Protein AF-A0AAI8SX68-F1 (afdb_monomer)

Sequence (141 aa):
MLGVEKEVKAHPDNATALCYGATMLAEIGEIERALSWASRAEMFAGDNIAVQYNIGCFYAKLGKTEQAIDCLERQLTASHAYLILRMPWMRRDSDLDSLRAHPHYVALVHRIEAQIAATGARMSAGHEESEATTLNMKPGK

Structure (mmCIF, N/CA/C/O backbone):
data_AF-A0AAI8SX68-F1
#
_entry.id   AF-A0AAI8SX68-F1
#
loop_
_atom_site.group_PDB
_atom_site.id
_atom_site.type_symbol
_atom_site.label_atom_id
_atom_site.label_alt_id
_atom_site.label_comp_id
_atom_site.label_asym_id
_atom_site.label_entity_id
_atom_site.label_seq_id
_atom_site.pdbx_PDB_ins_code
_atom_site.Cartn_x
_atom_site.Cartn_y
_atom_site.Cartn_z
_atom_site.occupancy
_atom_site.B_iso_or_equiv
_atom_site.auth_seq_id
_atom_site.auth_comp_id
_atom_site.auth_asym_id
_atom_site.auth_atom_id
_atom_site.pdbx_PDB_model_num
ATOM 1 N N . MET A 1 1 ? -1.104 -6.420 19.429 1.00 67.69 1 MET A N 1
ATOM 2 C CA . MET A 1 1 ? -1.787 -5.127 19.644 1.00 67.69 1 MET A CA 1
ATOM 3 C C . MET A 1 1 ? -1.002 -4.227 20.592 1.00 67.69 1 MET A C 1
ATOM 5 O O . MET A 1 1 ? -0.506 -3.214 20.127 1.00 67.69 1 MET A O 1
ATOM 9 N N . LEU A 1 2 ? -0.759 -4.637 21.849 1.00 77.50 2 LEU A N 1
ATOM 10 C CA . LEU A 1 2 ? -0.064 -3.811 22.860 1.00 77.50 2 LEU A CA 1
ATOM 11 C C . LEU A 1 2 ? 1.290 -3.225 22.410 1.00 77.50 2 LEU A C 1
ATOM 13 O O . LEU A 1 2 ? 1.595 -2.080 22.729 1.00 77.50 2 LEU A O 1
ATOM 17 N N . GLY A 1 3 ? 2.096 -3.979 21.652 1.00 91.06 3 GLY A N 1
ATOM 18 C CA . GLY A 1 3 ? 3.379 -3.484 21.133 1.00 91.06 3 GLY A CA 1
ATOM 19 C C . GLY A 1 3 ? 3.228 -2.350 20.114 1.00 91.06 3 GLY A C 1
ATOM 20 O O . GLY A 1 3 ? 3.896 -1.328 20.236 1.00 91.06 3 GLY A O 1
ATOM 21 N N . VAL A 1 4 ? 2.311 -2.501 19.153 1.00 93.69 4 VAL A N 1
ATOM 22 C CA . VAL A 1 4 ? 2.061 -1.490 18.113 1.00 93.69 4 VAL A CA 1
ATOM 23 C C . VAL A 1 4 ? 1.378 -0.255 18.699 1.00 93.69 4 VAL A C 1
ATOM 25 O O . VAL A 1 4 ? 1.740 0.860 18.352 1.00 93.69 4 VAL A O 1
ATOM 28 N N . GLU A 1 5 ? 0.445 -0.420 19.640 1.00 93.38 5 GLU A N 1
ATOM 29 C CA . GLU A 1 5 ? -0.176 0.722 20.324 1.00 93.38 5 GLU A CA 1
ATOM 30 C C . GLU A 1 5 ? 0.831 1.518 21.157 1.00 93.38 5 GLU A C 1
ATOM 32 O O . GLU A 1 5 ? 0.801 2.749 21.151 1.00 93.38 5 GLU A O 1
ATOM 37 N N . LYS A 1 6 ? 1.756 0.833 21.842 1.00 96.06 6 LYS A N 1
ATOM 38 C CA . LYS A 1 6 ? 2.846 1.493 22.567 1.00 96.06 6 LYS A CA 1
ATOM 39 C C . LYS A 1 6 ? 3.751 2.278 21.616 1.00 96.06 6 LYS A C 1
ATOM 41 O O . LYS A 1 6 ? 4.095 3.413 21.934 1.00 96.06 6 LYS A O 1
ATOM 46 N N . GLU A 1 7 ? 4.095 1.692 20.471 1.00 96.75 7 GLU A N 1
ATOM 47 C CA . GLU A 1 7 ? 4.899 2.348 19.437 1.00 96.75 7 GLU A CA 1
ATOM 48 C C . GLU A 1 7 ? 4.191 3.586 18.884 1.00 96.75 7 GLU A C 1
ATOM 50 O O . GLU A 1 7 ? 4.747 4.672 18.937 1.00 96.75 7 GLU A O 1
ATOM 55 N N . VAL A 1 8 ? 2.929 3.470 18.462 1.00 96.44 8 VAL A N 1
ATOM 56 C CA . VAL A 1 8 ? 2.145 4.606 17.945 1.00 96.44 8 VAL A CA 1
ATOM 57 C C . VAL A 1 8 ? 1.944 5.693 19.006 1.00 96.44 8 VAL A C 1
ATOM 59 O O . VAL A 1 8 ? 1.845 6.872 18.673 1.00 96.44 8 VAL A O 1
ATOM 62 N N . LYS A 1 9 ? 1.895 5.336 20.294 1.00 96.31 9 LYS A N 1
ATOM 63 C CA . LYS A 1 9 ? 1.837 6.319 21.383 1.00 96.31 9 LYS A CA 1
ATOM 64 C C . LYS A 1 9 ? 3.158 7.074 21.556 1.00 96.31 9 LYS A C 1
ATOM 66 O O . LYS A 1 9 ? 3.125 8.265 21.849 1.00 96.31 9 LYS A O 1
ATOM 71 N N . ALA A 1 10 ? 4.294 6.391 21.427 1.00 97.75 10 ALA A N 1
ATOM 72 C CA . ALA A 1 10 ? 5.619 7.002 21.539 1.00 97.75 10 ALA A CA 1
ATOM 73 C C . ALA A 1 10 ? 6.011 7.788 20.274 1.00 97.75 10 ALA A C 1
ATOM 75 O O . ALA A 1 10 ? 6.627 8.847 20.373 1.00 97.75 10 ALA A O 1
ATOM 76 N N . HIS A 1 11 ? 5.604 7.286 19.109 1.00 97.19 11 HIS A N 1
ATOM 77 C CA . HIS A 1 11 ? 5.943 7.773 17.776 1.00 97.19 11 HIS A CA 1
ATOM 78 C C . HIS A 1 11 ? 4.662 7.883 16.926 1.00 97.19 11 HIS A C 1
ATOM 80 O O . HIS A 1 11 ? 4.362 7.009 16.106 1.00 97.19 11 HIS A O 1
ATOM 86 N N . PRO A 1 12 ? 3.852 8.938 17.141 1.00 96.12 12 PRO A N 1
ATOM 87 C CA . PRO A 1 12 ? 2.536 9.088 16.514 1.00 96.12 12 PRO A CA 1
ATOM 88 C C . PRO A 1 12 ? 2.572 9.356 15.005 1.00 96.12 12 PRO A C 1
ATOM 90 O O . PRO A 1 12 ? 1.513 9.361 14.374 1.00 96.12 12 PRO A O 1
ATOM 93 N N . ASP A 1 13 ? 3.755 9.580 14.449 1.00 96.31 13 ASP A N 1
ATOM 94 C CA . ASP A 1 13 ? 4.076 9.813 13.043 1.00 96.31 13 ASP A CA 1
ATOM 95 C C . ASP A 1 13 ? 4.762 8.607 12.377 1.00 96.31 13 ASP A C 1
ATOM 97 O O . ASP A 1 13 ? 5.056 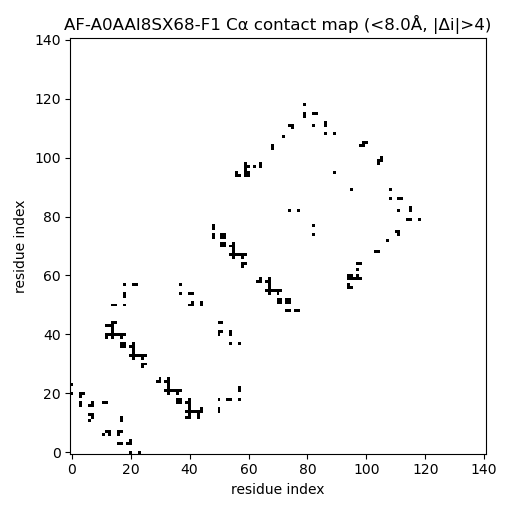8.641 11.183 1.00 96.31 13 ASP A O 1
ATOM 101 N N . ASN A 1 14 ? 4.981 7.506 13.106 1.00 97.38 14 ASN A N 1
ATOM 102 C CA . ASN A 1 14 ? 5.533 6.283 12.531 1.00 97.38 14 ASN A CA 1
ATOM 103 C C . ASN A 1 14 ? 4.506 5.625 11.590 1.00 97.38 14 ASN A C 1
ATOM 105 O O . ASN A 1 14 ? 3.684 4.801 11.999 1.00 97.38 14 ASN A O 1
ATOM 109 N N . ALA A 1 15 ? 4.568 5.990 10.308 1.00 97.50 15 ALA A N 1
ATOM 110 C CA . ALA A 1 15 ? 3.637 5.545 9.274 1.00 97.50 15 ALA A CA 1
ATOM 111 C C . ALA A 1 15 ? 3.569 4.014 9.143 1.00 97.50 15 ALA A C 1
ATOM 113 O O . ALA A 1 15 ? 2.493 3.448 8.952 1.00 97.50 15 ALA A O 1
ATOM 114 N N . THR A 1 16 ? 4.698 3.326 9.316 1.00 96.62 16 THR A N 1
ATOM 115 C CA . THR A 1 16 ? 4.759 1.861 9.288 1.00 96.62 16 THR A CA 1
ATOM 116 C C . THR A 1 16 ? 3.977 1.251 10.452 1.00 96.62 16 THR A C 1
ATOM 118 O O . THR A 1 16 ? 3.156 0.357 10.244 1.00 96.62 16 THR A O 1
ATOM 121 N N . ALA A 1 17 ? 4.193 1.749 11.674 1.00 97.38 17 ALA A N 1
ATOM 122 C CA . ALA A 1 17 ? 3.475 1.276 12.857 1.00 97.38 17 ALA A CA 1
ATOM 123 C C . ALA A 1 17 ? 1.972 1.572 12.762 1.00 97.38 17 ALA A C 1
ATOM 125 O O . ALA A 1 17 ? 1.155 0.709 13.082 1.00 97.38 17 ALA A O 1
ATOM 126 N N . LEU A 1 18 ? 1.606 2.753 12.257 1.00 98.31 18 LEU A N 1
ATOM 127 C CA . LEU A 1 18 ? 0.217 3.124 11.993 1.00 98.31 18 LEU A CA 1
ATOM 128 C C . LEU A 1 18 ? -0.442 2.189 10.971 1.00 98.31 18 LEU A C 1
ATOM 130 O O . LEU A 1 18 ? -1.541 1.708 11.225 1.00 98.31 18 LEU A O 1
ATOM 134 N N . CYS A 1 19 ? 0.228 1.881 9.857 1.00 97.88 19 CYS A N 1
ATOM 135 C CA . CYS A 1 19 ? -0.298 1.005 8.808 1.00 97.88 19 CYS A CA 1
ATOM 136 C C . CYS A 1 19 ? -0.510 -0.436 9.298 1.00 97.88 19 CYS A C 1
ATOM 138 O O . CYS A 1 19 ? -1.571 -1.030 9.081 1.00 97.88 19 CYS A O 1
ATOM 140 N N . TYR A 1 20 ? 0.481 -1.014 9.983 1.00 96.06 20 TYR A N 1
ATOM 141 C CA . TYR A 1 20 ? 0.329 -2.357 10.545 1.00 96.06 20 TYR A CA 1
ATOM 142 C C . TYR A 1 20 ? -0.717 -2.378 11.656 1.00 96.06 20 TYR A C 1
ATOM 144 O O . TYR A 1 20 ? -1.551 -3.279 11.697 1.00 96.06 20 TYR A O 1
ATOM 152 N N . GLY A 1 21 ? -0.737 -1.355 12.509 1.00 97.44 21 GLY A N 1
ATOM 153 C CA . GLY A 1 21 ? -1.759 -1.201 13.535 1.00 97.44 21 GLY A CA 1
ATOM 154 C C . GLY A 1 21 ? -3.166 -1.091 12.956 1.00 97.44 21 GLY A C 1
ATOM 155 O O . GLY A 1 21 ? -4.068 -1.753 13.455 1.00 97.44 21 GLY A O 1
ATOM 156 N N . ALA A 1 22 ? -3.346 -0.339 11.869 1.00 97.62 22 ALA A N 1
ATOM 157 C CA . ALA A 1 22 ? -4.613 -0.248 11.152 1.00 97.62 22 ALA A CA 1
ATOM 158 C C . ALA A 1 22 ? -5.082 -1.619 10.651 1.00 97.62 22 ALA A C 1
ATOM 160 O O . ALA A 1 22 ? -6.231 -1.992 10.867 1.00 97.62 22 ALA A O 1
ATOM 161 N N . THR A 1 23 ? -4.179 -2.401 10.055 1.00 96.25 23 THR A N 1
ATOM 162 C CA . THR A 1 23 ? -4.492 -3.761 9.590 1.00 96.25 23 THR A CA 1
ATOM 163 C C . THR A 1 23 ? -4.931 -4.655 10.750 1.00 96.25 23 THR A C 1
ATOM 165 O O . THR A 1 23 ? -5.992 -5.268 10.681 1.00 96.25 23 THR A O 1
ATOM 168 N N . MET A 1 24 ? -4.189 -4.645 11.862 1.00 96.06 24 MET A N 1
ATOM 169 C CA . MET A 1 24 ? -4.545 -5.416 13.060 1.00 96.06 24 MET A CA 1
ATOM 170 C C . MET A 1 24 ? -5.888 -4.984 13.666 1.00 96.06 24 MET A C 1
ATOM 172 O O . MET A 1 24 ? -6.651 -5.824 14.132 1.00 96.06 24 MET A O 1
ATOM 176 N N . LEU A 1 25 ? -6.178 -3.679 13.683 1.00 97.31 25 LEU A N 1
ATOM 177 C CA . LEU A 1 25 ? -7.454 -3.140 14.163 1.00 97.31 25 LEU A CA 1
ATOM 178 C C . LEU A 1 25 ? -8.614 -3.593 13.274 1.00 97.31 25 LEU A C 1
ATOM 180 O O . LEU A 1 25 ? -9.671 -3.952 13.786 1.00 97.31 25 LEU A O 1
ATOM 184 N N . ALA A 1 26 ? -8.419 -3.633 11.956 1.00 96.75 26 ALA A N 1
ATOM 185 C CA . ALA A 1 26 ? -9.438 -4.146 11.050 1.00 96.75 26 ALA A CA 1
ATOM 186 C C . ALA A 1 26 ? -9.695 -5.644 11.263 1.00 96.75 26 ALA A C 1
ATOM 188 O O . ALA A 1 26 ? -10.850 -6.064 11.287 1.00 96.75 26 ALA A O 1
ATOM 189 N N . GLU A 1 27 ? -8.643 -6.436 11.484 1.00 94.50 27 GLU A N 1
ATOM 190 C CA . GLU A 1 27 ? -8.748 -7.878 11.747 1.00 94.50 27 GLU A CA 1
ATOM 191 C C . GLU A 1 27 ? -9.535 -8.204 13.024 1.00 94.50 27 GLU A C 1
ATOM 193 O O . GLU A 1 27 ? -10.222 -9.223 13.074 1.00 94.50 27 GLU A O 1
ATOM 198 N N . ILE A 1 28 ? -9.488 -7.335 14.039 1.00 95.75 28 ILE A N 1
ATOM 199 C CA . ILE A 1 28 ? -10.286 -7.490 15.266 1.00 95.75 28 ILE A CA 1
ATOM 200 C C . ILE A 1 28 ? -11.654 -6.787 15.210 1.00 95.75 28 ILE A C 1
ATOM 202 O O . ILE A 1 28 ? -12.362 -6.746 16.214 1.00 95.75 28 ILE A O 1
ATOM 206 N N . GLY A 1 29 ? -12.037 -6.234 14.055 1.00 96.56 29 GLY A N 1
ATOM 207 C CA . GLY A 1 29 ? -13.343 -5.608 13.830 1.00 96.56 29 GLY A CA 1
ATOM 208 C C . GLY A 1 29 ? -13.453 -4.134 14.235 1.00 96.56 29 GLY A C 1
ATOM 209 O O . GLY A 1 29 ? -14.526 -3.547 14.112 1.00 96.56 29 GLY A O 1
ATOM 210 N N . GLU A 1 30 ? -12.367 -3.489 14.658 1.00 97.62 30 GLU A N 1
ATOM 211 C CA . GLU A 1 30 ? -12.353 -2.065 15.013 1.00 97.62 30 GLU A CA 1
ATOM 212 C C . GLU A 1 30 ? -12.126 -1.169 13.786 1.00 97.62 30 GLU A C 1
ATOM 214 O O . GLU A 1 30 ? -11.146 -0.426 13.677 1.00 97.62 30 GLU A O 1
ATOM 219 N N . ILE A 1 31 ? -13.062 -1.241 12.838 1.00 97.75 31 ILE A N 1
ATOM 220 C CA . ILE A 1 31 ? -12.933 -0.639 11.503 1.00 97.75 31 ILE A CA 1
ATOM 221 C C . ILE A 1 31 ? -12.739 0.884 11.550 1.00 97.75 31 ILE A C 1
ATOM 223 O O . ILE A 1 31 ? -11.907 1.419 10.821 1.00 97.75 31 ILE A O 1
ATOM 227 N N . GLU A 1 32 ? -13.450 1.604 12.420 1.00 97.88 32 GLU A N 1
ATOM 228 C CA . GLU A 1 32 ? -13.323 3.068 12.507 1.00 97.88 32 GLU A CA 1
ATOM 229 C C . GLU A 1 32 ? -11.925 3.500 12.973 1.00 97.88 32 GLU A C 1
ATOM 231 O O . GLU A 1 32 ? -11.301 4.382 12.375 1.00 97.88 32 GLU A O 1
ATOM 2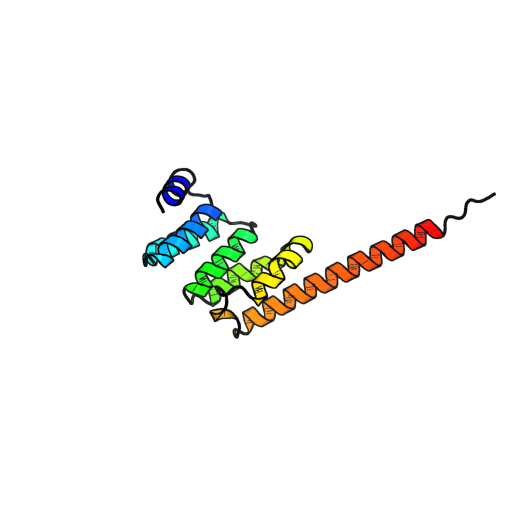36 N N . ARG A 1 33 ? -11.389 2.834 14.005 1.00 97.56 33 ARG A N 1
ATOM 237 C CA . ARG A 1 33 ? -10.022 3.076 14.486 1.00 97.56 33 ARG A CA 1
ATOM 238 C C . ARG A 1 33 ? -8.994 2.684 13.432 1.00 97.56 33 ARG A C 1
ATOM 240 O O . ARG A 1 33 ? -8.037 3.429 13.224 1.00 97.56 33 ARG A O 1
ATOM 247 N N . ALA A 1 34 ? -9.210 1.560 12.750 1.00 98.06 34 ALA A N 1
ATOM 248 C CA . ALA A 1 34 ? -8.357 1.109 11.660 1.00 98.06 34 ALA A CA 1
ATOM 249 C C . ALA A 1 34 ? -8.252 2.165 10.551 1.00 98.06 34 ALA A C 1
ATOM 251 O O . ALA A 1 34 ? -7.151 2.553 10.167 1.00 98.06 34 ALA A O 1
ATOM 252 N N . LEU A 1 35 ? -9.387 2.700 10.095 1.00 98.00 35 LEU A N 1
ATOM 253 C CA . LEU A 1 35 ? -9.430 3.747 9.072 1.00 98.00 35 LEU A CA 1
ATOM 254 C C . LEU A 1 35 ? -8.756 5.043 9.532 1.00 98.00 35 LEU A C 1
ATOM 256 O O . LEU A 1 35 ? -8.012 5.651 8.764 1.00 98.00 35 LEU A O 1
ATOM 260 N N . SER A 1 36 ? -8.955 5.442 10.792 1.00 97.75 36 SER A N 1
ATOM 261 C CA . SER A 1 36 ? -8.259 6.597 11.370 1.00 97.75 36 SER A CA 1
ATOM 262 C C . SER A 1 36 ? -6.737 6.417 11.341 1.00 97.75 36 SER A C 1
ATOM 264 O O . SER A 1 36 ? -5.999 7.342 10.997 1.00 97.75 36 SER A O 1
ATOM 266 N N . TRP A 1 37 ? -6.251 5.219 11.669 1.00 98.19 37 TRP A N 1
ATOM 267 C CA . TRP A 1 37 ? -4.821 4.926 11.677 1.00 98.19 37 TRP A CA 1
ATOM 268 C C . TRP A 1 37 ? -4.239 4.819 10.272 1.00 98.19 37 TRP A C 1
ATOM 270 O O . TRP A 1 37 ? -3.159 5.355 10.042 1.00 98.19 37 TRP A O 1
ATOM 280 N N . ALA A 1 38 ? -4.955 4.213 9.326 1.00 97.75 38 ALA A N 1
ATOM 281 C CA . ALA A 1 38 ? -4.532 4.147 7.931 1.00 97.75 38 ALA A CA 1
ATOM 282 C C . ALA A 1 38 ? -4.449 5.540 7.292 1.00 97.75 38 ALA A C 1
ATOM 284 O O . ALA A 1 38 ? -3.447 5.856 6.660 1.00 97.75 38 ALA A O 1
ATOM 285 N N . SER A 1 39 ? -5.431 6.412 7.542 1.00 96.31 39 SER A N 1
ATOM 286 C CA . SER A 1 39 ? -5.402 7.799 7.059 1.00 96.31 39 SER A CA 1
ATOM 287 C C . SER A 1 39 ? -4.213 8.584 7.628 1.00 96.31 39 SER A C 1
ATOM 289 O O . SER A 1 39 ? -3.536 9.315 6.905 1.00 96.31 39 SER A O 1
ATOM 291 N N . ARG A 1 40 ? -3.887 8.391 8.913 1.00 97.62 40 ARG A N 1
ATOM 292 C CA . ARG A 1 40 ? -2.665 8.963 9.501 1.00 97.62 40 ARG A CA 1
ATOM 293 C C . ARG A 1 40 ? -1.402 8.364 8.886 1.00 97.62 40 ARG A C 1
ATOM 295 O O . ARG A 1 40 ? -0.463 9.105 8.621 1.00 97.62 40 ARG A O 1
ATOM 302 N N . ALA A 1 41 ? -1.370 7.050 8.664 1.00 97.88 41 ALA A N 1
ATOM 303 C CA . ALA A 1 41 ? -0.245 6.390 8.011 1.00 97.88 41 ALA A CA 1
ATOM 304 C C . ALA A 1 41 ? 0.001 6.996 6.627 1.00 97.88 41 ALA A C 1
ATOM 306 O O . ALA A 1 41 ? 1.136 7.313 6.307 1.00 97.88 41 ALA A O 1
ATOM 307 N N . GLU A 1 42 ? -1.056 7.223 5.851 1.00 95.00 42 GLU A N 1
ATOM 308 C CA . GLU A 1 42 ? -1.003 7.833 4.522 1.00 95.00 42 GLU A CA 1
ATOM 309 C C . GLU A 1 42 ? -0.439 9.258 4.566 1.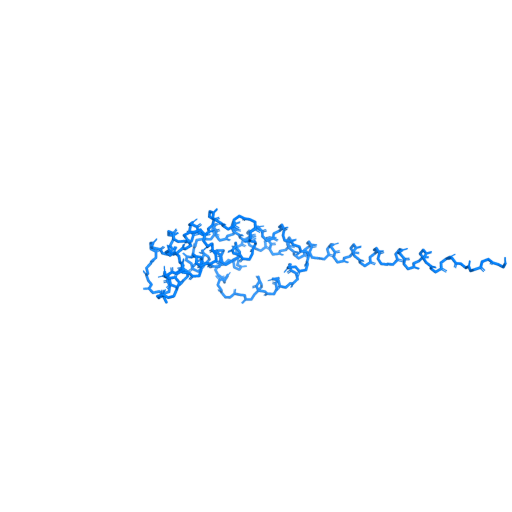00 95.00 42 GLU A C 1
ATOM 311 O O . GLU A 1 42 ? 0.457 9.592 3.791 1.00 95.00 42 GLU A O 1
ATOM 316 N N . MET A 1 43 ? -0.885 10.065 5.536 1.00 95.50 43 MET A N 1
ATOM 317 C CA . MET A 1 43 ? -0.384 11.426 5.757 1.00 95.50 43 MET A CA 1
ATOM 318 C C . MET A 1 43 ? 1.119 11.459 6.074 1.00 95.50 43 MET A C 1
ATOM 320 O O . MET A 1 43 ? 1.824 12.355 5.612 1.00 95.50 43 MET A O 1
ATOM 324 N N . PHE A 1 44 ? 1.617 10.492 6.849 1.00 97.12 44 PHE A N 1
ATOM 325 C CA . PHE A 1 44 ? 3.022 10.434 7.267 1.00 97.12 44 PHE A CA 1
ATOM 326 C C . PHE A 1 44 ? 3.913 9.567 6.372 1.00 97.12 44 PHE A C 1
ATOM 328 O O . PHE A 1 44 ? 5.135 9.625 6.490 1.00 97.12 44 PHE A O 1
ATOM 335 N N . ALA A 1 45 ? 3.339 8.766 5.473 1.00 93.81 45 ALA A N 1
ATOM 336 C CA . ALA A 1 45 ? 4.099 7.865 4.615 1.00 93.81 45 ALA A CA 1
ATOM 337 C C . ALA A 1 45 ? 5.033 8.630 3.671 1.00 93.81 45 ALA A C 1
ATOM 339 O O . ALA A 1 45 ? 6.098 8.112 3.336 1.00 93.81 45 ALA A O 1
ATOM 340 N N . GLY A 1 46 ? 4.658 9.847 3.255 1.00 90.44 46 GLY A N 1
ATOM 341 C CA . GLY A 1 46 ? 5.424 10.639 2.292 1.00 90.44 46 GLY A CA 1
ATOM 342 C C . GLY A 1 46 ? 5.771 9.806 1.055 1.00 90.44 46 GLY A C 1
ATOM 343 O O . GLY A 1 46 ? 4.903 9.137 0.485 1.00 90.44 46 GLY A O 1
ATOM 344 N N . ASP A 1 47 ? 7.058 9.780 0.707 1.00 89.81 47 ASP A N 1
ATOM 345 C CA . ASP A 1 47 ? 7.604 9.005 -0.415 1.00 89.81 47 ASP A CA 1
ATOM 346 C C . ASP A 1 47 ? 7.980 7.557 -0.044 1.00 89.81 47 ASP A C 1
ATOM 348 O O . ASP A 1 47 ? 8.633 6.854 -0.820 1.00 89.81 47 ASP A O 1
ATOM 352 N N . ASN A 1 48 ? 7.590 7.064 1.137 1.00 95.12 48 ASN A N 1
ATOM 353 C CA . ASN A 1 48 ? 7.828 5.675 1.520 1.00 95.12 48 ASN A CA 1
ATOM 354 C C . ASN A 1 48 ? 6.890 4.730 0.758 1.00 95.12 48 ASN A C 1
ATOM 356 O O . ASN A 1 48 ? 5.819 4.336 1.224 1.00 95.12 48 ASN A O 1
ATOM 360 N N . ILE A 1 49 ? 7.348 4.319 -0.419 1.00 95.75 49 ILE A N 1
ATOM 361 C CA . ILE A 1 49 ? 6.602 3.478 -1.352 1.00 95.75 49 ILE A CA 1
ATOM 362 C C . ILE A 1 49 ? 6.204 2.116 -0.763 1.00 95.75 49 ILE A C 1
ATOM 364 O O . ILE A 1 49 ? 5.161 1.565 -1.119 1.00 95.75 49 ILE A O 1
ATOM 368 N N . ALA A 1 50 ? 6.990 1.569 0.169 1.00 95.44 50 ALA A N 1
ATOM 369 C CA . ALA A 1 50 ? 6.634 0.322 0.840 1.00 95.44 50 ALA A CA 1
ATOM 370 C C . ALA A 1 50 ? 5.440 0.497 1.787 1.00 95.44 50 ALA A C 1
ATOM 372 O O . ALA A 1 50 ? 4.559 -0.359 1.817 1.00 95.44 50 ALA A O 1
ATOM 373 N N . VAL A 1 51 ? 5.379 1.612 2.516 1.00 96.69 51 VAL A N 1
ATOM 374 C CA . VAL A 1 51 ? 4.221 1.922 3.363 1.00 96.69 51 VAL A CA 1
ATOM 375 C C . VAL A 1 51 ? 2.993 2.207 2.500 1.00 96.69 51 VAL A C 1
ATOM 377 O O . VAL A 1 51 ? 1.932 1.663 2.786 1.00 96.69 51 VAL A O 1
ATOM 380 N N . GLN A 1 52 ? 3.141 2.955 1.402 1.00 96.62 52 GLN A N 1
ATOM 381 C CA . GLN A 1 52 ? 2.044 3.198 0.454 1.00 96.62 52 GLN A CA 1
ATOM 382 C C . GLN A 1 52 ? 1.470 1.890 -0.117 1.00 96.62 52 GLN A C 1
ATOM 384 O O . GLN A 1 52 ? 0.254 1.737 -0.197 1.00 96.62 52 GLN A O 1
ATOM 389 N N . TYR A 1 53 ? 2.318 0.901 -0.438 1.00 97.56 53 TYR A N 1
ATOM 390 C CA . TYR A 1 53 ? 1.852 -0.432 -0.847 1.00 97.56 53 TYR A CA 1
ATOM 391 C C . TYR A 1 53 ? 0.966 -1.080 0.224 1.00 97.56 53 TYR A C 1
ATOM 393 O O . TYR A 1 53 ? -0.136 -1.532 -0.072 1.00 97.56 53 TYR A O 1
ATOM 401 N N . ASN A 1 54 ? 1.437 -1.095 1.473 1.00 97.75 54 ASN A N 1
ATOM 402 C CA . ASN A 1 54 ? 0.730 -1.742 2.576 1.00 97.75 54 ASN A CA 1
ATOM 403 C C . ASN A 1 54 ? -0.598 -1.040 2.906 1.00 97.75 54 ASN A C 1
ATOM 405 O O . ASN A 1 54 ? -1.579 -1.712 3.221 1.00 97.75 54 ASN A O 1
ATOM 409 N N . ILE A 1 55 ? -0.657 0.290 2.791 1.00 98.00 55 ILE A N 1
ATOM 410 C CA . ILE A 1 55 ? -1.908 1.053 2.921 1.00 98.00 55 ILE A CA 1
ATOM 411 C C . ILE A 1 55 ? -2.868 0.688 1.778 1.00 98.00 55 ILE A C 1
ATOM 413 O O . ILE A 1 55 ? -4.056 0.472 2.018 1.00 98.00 55 ILE A O 1
ATOM 417 N N . GLY A 1 56 ? -2.349 0.531 0.557 1.00 97.69 56 GLY A N 1
ATOM 418 C CA . GLY A 1 56 ? -3.107 0.021 -0.584 1.00 97.69 56 GLY A CA 1
ATOM 419 C C . GLY A 1 56 ? -3.721 -1.356 -0.315 1.00 97.69 56 GLY A C 1
ATOM 420 O O . GLY A 1 56 ? -4.922 -1.538 -0.509 1.00 97.69 56 GLY A O 1
ATOM 421 N N . CYS A 1 57 ? -2.936 -2.303 0.212 1.00 97.88 57 CYS A N 1
ATOM 422 C CA . CYS A 1 57 ? -3.435 -3.617 0.636 1.00 97.88 57 CYS A CA 1
ATOM 423 C C . CYS A 1 57 ? -4.530 -3.496 1.703 1.00 97.88 57 CYS A C 1
ATOM 425 O O . CYS A 1 57 ? -5.588 -4.111 1.581 1.00 97.88 57 CYS A O 1
ATOM 427 N N . PHE A 1 58 ? -4.324 -2.655 2.718 1.00 98.19 58 PHE A N 1
ATOM 428 C CA . PHE A 1 58 ? -5.322 -2.406 3.755 1.00 98.19 58 PHE A CA 1
ATOM 429 C C . PHE A 1 58 ? -6.658 -1.911 3.173 1.00 98.19 58 PHE A C 1
ATOM 431 O O . PHE A 1 58 ? -7.714 -2.465 3.486 1.00 98.19 58 PHE A O 1
ATOM 438 N N . TYR A 1 59 ? -6.633 -0.907 2.292 1.00 98.38 59 TYR A N 1
ATOM 439 C CA . TYR A 1 59 ? -7.852 -0.397 1.665 1.00 98.38 59 TYR A CA 1
ATOM 440 C C . TYR A 1 59 ? -8.509 -1.431 0.741 1.00 98.38 59 TYR A C 1
ATOM 442 O O . TYR A 1 59 ? -9.737 -1.547 0.742 1.00 98.38 59 TYR A O 1
ATOM 450 N N . ALA A 1 60 ? -7.723 -2.228 0.014 1.00 98.00 60 ALA A N 1
ATOM 451 C CA . ALA A 1 60 ? -8.235 -3.284 -0.856 1.00 98.00 60 ALA A CA 1
ATOM 452 C C . ALA A 1 60 ? -9.027 -4.347 -0.075 1.00 98.00 60 ALA A C 1
ATOM 454 O O . ALA A 1 60 ? -10.130 -4.720 -0.492 1.00 98.00 60 ALA A O 1
ATOM 455 N N . LYS A 1 61 ? -8.526 -4.760 1.098 1.00 95.88 61 LYS A N 1
ATOM 456 C CA . LYS A 1 61 ? -9.216 -5.697 2.006 1.00 95.88 61 LYS A CA 1
ATOM 457 C C . LYS A 1 61 ? -10.532 -5.152 2.547 1.00 95.88 61 LYS A C 1
ATOM 459 O O . LYS A 1 61 ? -11.455 -5.919 2.800 1.00 95.88 61 LYS A O 1
ATOM 464 N N . LEU A 1 62 ? -10.629 -3.835 2.722 1.00 96.12 62 LEU A N 1
ATOM 465 C CA . LEU A 1 62 ? -11.852 -3.166 3.171 1.00 96.12 62 LEU A CA 1
ATOM 466 C C . LEU A 1 62 ? -12.804 -2.800 2.021 1.00 96.12 62 LEU A C 1
ATOM 468 O O . LEU A 1 62 ? -13.801 -2.118 2.254 1.00 96.12 62 LEU A O 1
ATOM 472 N N . GLY A 1 63 ? -12.506 -3.210 0.782 1.00 96.19 63 GLY A N 1
ATOM 473 C CA . GLY A 1 63 ? -13.316 -2.877 -0.394 1.00 96.19 63 GLY A CA 1
ATOM 474 C C . GLY A 1 63 ? -13.263 -1.395 -0.780 1.00 96.19 63 GLY A C 1
ATOM 475 O O . GLY A 1 63 ? -14.111 -0.915 -1.528 1.00 96.19 63 GLY A O 1
ATOM 476 N N . LYS A 1 64 ? -12.274 -0.648 -0.279 1.00 97.50 64 LYS A N 1
ATOM 477 C CA . LYS A 1 64 ? -12.042 0.765 -0.604 1.00 97.50 64 LYS A CA 1
ATOM 478 C C . LYS A 1 64 ? -11.209 0.872 -1.879 1.00 97.50 64 LYS A C 1
ATOM 480 O O . LYS A 1 64 ? -10.071 1.327 -1.853 1.00 97.50 64 LYS A O 1
ATOM 485 N N . THR A 1 65 ? -11.799 0.421 -2.984 1.00 98.12 65 THR A N 1
ATOM 486 C CA . THR A 1 65 ? -11.134 0.207 -4.278 1.00 98.12 65 THR A CA 1
ATOM 487 C C . THR A 1 65 ? -10.360 1.423 -4.779 1.00 98.12 65 THR A C 1
ATOM 489 O O . THR A 1 65 ? -9.171 1.293 -5.048 1.00 98.12 65 THR A O 1
ATOM 492 N N . GLU A 1 66 ? -10.986 2.600 -4.852 1.00 97.31 66 GLU A N 1
ATOM 493 C CA . GLU A 1 66 ? -10.313 3.802 -5.374 1.00 97.31 66 GLU A CA 1
ATOM 494 C C . GLU A 1 66 ? -9.125 4.216 -4.495 1.00 97.31 66 GLU A C 1
ATOM 496 O O . GLU A 1 66 ? -8.013 4.357 -4.990 1.00 97.31 66 GLU A O 1
ATOM 501 N N . GLN A 1 67 ? -9.319 4.275 -3.172 1.00 96.94 67 GLN A N 1
ATOM 502 C CA . GLN A 1 67 ? -8.250 4.619 -2.224 1.00 96.94 67 GLN A CA 1
ATOM 503 C C . GLN A 1 67 ? -7.083 3.625 -2.299 1.00 96.94 67 GLN A C 1
ATOM 505 O O . GLN A 1 67 ? -5.918 4.006 -2.223 1.00 96.94 67 GLN A O 1
ATOM 510 N N . ALA A 1 68 ? -7.389 2.335 -2.462 1.00 98.19 68 ALA A N 1
ATOM 511 C CA . ALA A 1 68 ? -6.370 1.311 -2.623 1.00 98.19 68 ALA A CA 1
ATOM 512 C C . ALA A 1 68 ? -5.532 1.549 -3.884 1.00 98.19 68 ALA A C 1
ATOM 514 O O . ALA A 1 68 ? -4.305 1.469 -3.837 1.00 98.19 68 ALA A O 1
ATOM 515 N N . ILE A 1 69 ? -6.189 1.857 -5.003 1.00 98.25 69 ILE A N 1
ATOM 516 C CA . ILE A 1 69 ? -5.527 2.103 -6.283 1.00 98.25 69 ILE A CA 1
ATOM 517 C C . ILE A 1 69 ? -4.677 3.373 -6.215 1.00 98.25 69 ILE A C 1
ATOM 519 O O . ILE A 1 69 ? -3.520 3.311 -6.623 1.00 98.25 69 ILE A O 1
ATOM 523 N N . ASP A 1 70 ? -5.174 4.456 -5.616 1.00 96.44 70 ASP A N 1
ATOM 524 C CA . ASP A 1 70 ? -4.423 5.707 -5.434 1.00 96.44 70 ASP A CA 1
ATOM 525 C C . ASP A 1 70 ? -3.103 5.482 -4.675 1.00 96.44 70 ASP A C 1
ATOM 527 O O . ASP A 1 70 ? -2.036 5.956 -5.084 1.00 96.44 70 ASP A O 1
ATOM 531 N N . CYS A 1 71 ? -3.137 4.696 -3.593 1.00 96.69 71 CYS A N 1
ATOM 532 C CA . CYS A 1 71 ? -1.931 4.322 -2.855 1.00 96.69 71 CYS A CA 1
ATOM 533 C C . CYS A 1 71 ? -0.977 3.463 -3.704 1.00 96.69 71 CYS A C 1
ATOM 535 O O . CYS A 1 71 ? 0.244 3.639 -3.661 1.00 96.69 71 CYS A O 1
ATOM 537 N N . LEU A 1 72 ? -1.517 2.535 -4.498 1.00 97.69 72 LEU A N 1
ATOM 538 C CA . LEU A 1 72 ? -0.729 1.636 -5.343 1.00 97.69 72 LEU A CA 1
ATOM 539 C C . LEU A 1 72 ? -0.145 2.343 -6.576 1.00 97.69 72 LEU A C 1
ATOM 541 O O . LEU A 1 72 ? 0.914 1.941 -7.054 1.00 97.69 72 LEU A O 1
ATOM 545 N N . GLU A 1 73 ? -0.744 3.422 -7.075 1.00 97.31 73 GLU A N 1
ATOM 546 C CA . GLU A 1 73 ? -0.169 4.193 -8.184 1.00 97.31 73 GLU A CA 1
ATOM 547 C C . GLU A 1 73 ? 1.187 4.812 -7.823 1.00 97.31 73 GLU A C 1
ATOM 549 O O . GLU A 1 73 ? 2.054 4.971 -8.688 1.00 97.31 73 GLU A O 1
ATOM 554 N N . ARG A 1 74 ? 1.436 5.068 -6.531 1.00 96.44 74 ARG A N 1
ATOM 555 C CA . ARG A 1 74 ? 2.733 5.555 -6.038 1.00 96.44 74 ARG A CA 1
ATOM 556 C C . ARG A 1 74 ? 3.889 4.612 -6.368 1.00 96.44 74 ARG A C 1
ATOM 558 O O . ARG A 1 74 ? 5.019 5.073 -6.467 1.00 96.44 74 ARG A O 1
ATOM 565 N N . GLN A 1 75 ? 3.633 3.325 -6.619 1.00 97.00 75 GLN A N 1
ATOM 566 C CA . GLN A 1 75 ? 4.675 2.372 -7.019 1.00 97.00 75 GLN A CA 1
ATOM 567 C C . GLN A 1 75 ? 5.424 2.800 -8.289 1.00 97.00 75 GLN A C 1
ATOM 569 O O . GLN A 1 75 ? 6.596 2.473 -8.444 1.00 97.00 75 GLN A O 1
ATOM 574 N N . LEU A 1 76 ? 4.798 3.580 -9.174 1.00 97.00 76 LEU A N 1
ATOM 575 C CA . LEU A 1 76 ? 5.421 4.056 -10.413 1.00 97.00 76 LEU A CA 1
ATOM 576 C C . LEU A 1 76 ? 6.639 4.966 -10.185 1.00 97.00 76 LEU A C 1
ATOM 578 O O . LEU A 1 76 ? 7.484 5.089 -11.071 1.00 97.00 76 LEU A O 1
ATOM 582 N N . THR A 1 77 ? 6.770 5.582 -9.007 1.00 96.06 77 THR A N 1
ATOM 583 C CA . THR A 1 77 ? 7.936 6.414 -8.668 1.00 96.06 77 THR A CA 1
ATOM 584 C C . THR A 1 77 ? 9.112 5.599 -8.122 1.00 96.06 77 THR A C 1
ATOM 586 O O . THR A 1 77 ? 10.194 6.145 -7.902 1.00 96.06 77 THR A O 1
ATOM 589 N N . ALA A 1 78 ? 8.929 4.293 -7.905 1.00 96.06 78 ALA A N 1
ATOM 590 C CA . ALA A 1 78 ? 9.944 3.437 -7.315 1.00 96.06 78 ALA A CA 1
ATOM 591 C C . ALA A 1 78 ? 11.118 3.163 -8.263 1.00 96.06 78 ALA A C 1
ATOM 593 O O . ALA A 1 78 ? 11.014 3.208 -9.493 1.00 96.06 78 ALA A O 1
ATOM 594 N N . SER A 1 79 ? 12.256 2.801 -7.670 1.00 95.75 79 SER A N 1
ATOM 595 C CA . SER A 1 79 ? 13.425 2.368 -8.430 1.00 95.75 79 SER A CA 1
ATOM 596 C C . SER A 1 79 ? 13.163 1.047 -9.159 1.00 95.75 79 SER A C 1
ATOM 598 O O . SER A 1 79 ? 12.384 0.202 -8.714 1.00 95.75 79 SER A O 1
ATOM 600 N N . HIS A 1 80 ? 13.881 0.824 -10.260 1.00 95.31 80 HIS A N 1
ATOM 601 C CA . HIS A 1 80 ? 13.796 -0.420 -11.029 1.00 95.31 80 HIS A CA 1
ATOM 602 C C . HIS A 1 80 ? 14.039 -1.674 -10.170 1.00 95.31 80 HIS A C 1
ATOM 604 O O . HIS A 1 80 ? 13.281 -2.639 -10.257 1.00 95.31 80 HIS A O 1
ATOM 610 N N . ALA A 1 81 ? 15.045 -1.634 -9.288 1.00 95.62 81 ALA A N 1
ATOM 611 C CA . ALA A 1 81 ? 15.352 -2.733 -8.374 1.00 95.62 81 ALA A CA 1
ATOM 612 C C . ALA A 1 81 ? 14.191 -3.025 -7.409 1.00 95.62 81 ALA A C 1
AT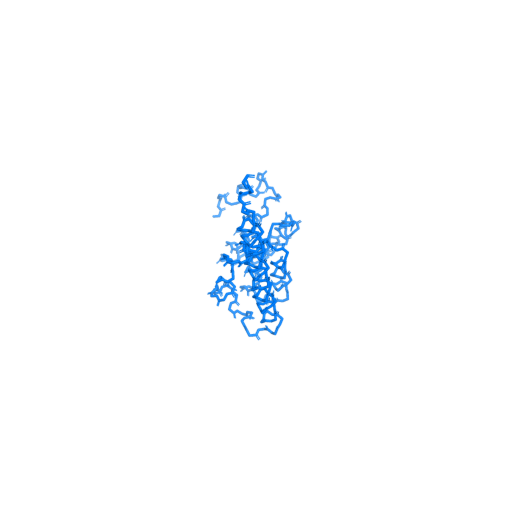OM 614 O O . ALA A 1 81 ? 13.849 -4.184 -7.183 1.00 95.62 81 ALA A O 1
ATOM 615 N N . TYR A 1 82 ? 13.551 -1.979 -6.879 1.00 95.81 82 TYR A N 1
ATOM 616 C CA . TYR A 1 82 ? 12.377 -2.137 -6.026 1.00 95.81 82 TYR A CA 1
ATOM 617 C C . TYR A 1 82 ? 11.210 -2.765 -6.798 1.00 95.81 82 TYR A C 1
ATOM 619 O O . TYR A 1 82 ? 10.586 -3.712 -6.316 1.00 95.81 82 TYR A O 1
ATOM 627 N N . LEU A 1 83 ? 10.935 -2.273 -8.010 1.00 96.56 83 LEU A N 1
ATOM 628 C CA . LEU A 1 83 ? 9.833 -2.757 -8.838 1.00 96.56 83 LEU A CA 1
ATOM 629 C C . LEU A 1 83 ? 9.968 -4.242 -9.184 1.00 96.56 83 LEU A C 1
ATOM 631 O O . LEU A 1 83 ? 8.984 -4.969 -9.076 1.00 96.56 83 LEU A O 1
ATOM 635 N N . ILE A 1 84 ? 11.172 -4.720 -9.515 1.00 96.56 84 ILE A N 1
ATOM 636 C CA . ILE A 1 84 ? 11.417 -6.152 -9.763 1.00 96.56 84 ILE A CA 1
ATOM 637 C C . ILE A 1 84 ? 11.029 -7.002 -8.548 1.00 96.56 84 ILE A C 1
ATOM 639 O O . ILE A 1 84 ? 10.397 -8.047 -8.701 1.00 96.56 84 ILE A O 1
ATOM 643 N N . LEU A 1 85 ? 11.375 -6.554 -7.339 1.00 95.19 85 LEU A N 1
ATOM 644 C CA . LEU A 1 85 ? 11.056 -7.278 -6.107 1.00 95.19 85 LEU A CA 1
ATOM 645 C C . LEU A 1 85 ? 9.566 -7.206 -5.754 1.00 95.19 85 LEU A C 1
ATOM 647 O O . LEU A 1 85 ? 9.022 -8.148 -5.176 1.00 95.19 85 LEU A O 1
ATOM 651 N N . ARG A 1 86 ? 8.893 -6.101 -6.090 1.00 94.06 86 ARG A N 1
ATOM 652 C CA . ARG A 1 86 ? 7.486 -5.872 -5.737 1.00 94.06 86 ARG A CA 1
ATOM 653 C C . ARG A 1 86 ? 6.501 -6.479 -6.737 1.00 94.06 86 ARG A C 1
ATOM 655 O O . ARG A 1 86 ? 5.434 -6.931 -6.325 1.00 94.06 86 ARG A O 1
ATOM 662 N N . MET A 1 87 ? 6.845 -6.538 -8.021 1.00 95.75 87 MET A N 1
ATOM 663 C CA . MET A 1 87 ? 5.945 -6.989 -9.089 1.00 95.75 87 MET A CA 1
ATOM 664 C C . MET A 1 87 ? 5.324 -8.384 -8.851 1.00 95.75 87 MET A C 1
ATOM 666 O O . MET A 1 87 ? 4.121 -8.541 -9.074 1.00 95.75 87 MET A O 1
ATOM 670 N N . PRO A 1 88 ? 6.049 -9.401 -8.333 1.00 95.50 88 PRO A N 1
ATOM 671 C CA . PRO A 1 88 ? 5.440 -10.693 -8.013 1.00 95.50 88 PRO A CA 1
ATOM 672 C C . PRO A 1 88 ? 4.307 -10.599 -6.982 1.00 95.50 88 PRO A C 1
ATOM 674 O O . PRO A 1 88 ? 3.294 -11.284 -7.131 1.00 95.50 88 PRO A O 1
ATOM 677 N N . TRP A 1 89 ? 4.442 -9.724 -5.979 1.00 94.75 89 TRP A N 1
ATOM 678 C CA . TRP A 1 89 ? 3.403 -9.472 -4.974 1.00 94.75 89 TRP A CA 1
ATOM 679 C C . TRP A 1 89 ? 2.194 -8.793 -5.605 1.00 94.75 89 TRP A C 1
ATOM 681 O O . TRP A 1 89 ? 1.078 -9.285 -5.466 1.00 94.75 89 TRP A O 1
ATOM 691 N N . MET A 1 90 ? 2.409 -7.783 -6.452 1.00 94.31 90 MET A N 1
ATOM 692 C CA . MET A 1 90 ? 1.318 -7.175 -7.220 1.00 94.31 90 MET A CA 1
ATOM 693 C C . MET A 1 90 ? 0.553 -8.181 -8.083 1.00 94.31 90 MET A C 1
ATOM 695 O O . MET A 1 90 ? -0.564 -7.894 -8.468 1.00 94.31 90 MET A O 1
ATOM 699 N N . ARG A 1 91 ? 1.079 -9.375 -8.382 1.00 91.88 91 ARG A N 1
ATOM 700 C CA . ARG A 1 91 ? 0.368 -10.425 -9.136 1.00 91.88 91 ARG A CA 1
ATOM 701 C C . ARG A 1 91 ? -0.292 -11.508 -8.282 1.00 91.88 91 ARG A C 1
ATOM 703 O O . ARG A 1 91 ? -1.144 -12.221 -8.805 1.00 91.88 91 ARG A O 1
ATOM 710 N N . ARG A 1 92 ? 0.116 -11.671 -7.022 1.00 94.00 92 ARG A N 1
ATOM 711 C CA . ARG A 1 92 ? -0.247 -12.848 -6.208 1.00 94.00 92 ARG A CA 1
ATOM 712 C C . ARG A 1 92 ? -0.716 -12.547 -4.795 1.00 94.00 92 ARG A C 1
ATOM 714 O O . ARG A 1 92 ? -1.261 -13.437 -4.158 1.00 94.00 92 ARG A O 1
ATOM 721 N N . ASP A 1 93 ? -0.462 -11.344 -4.304 1.00 94.56 93 ASP A N 1
ATOM 722 C CA . ASP A 1 93 ? -0.905 -10.918 -2.986 1.00 94.56 93 ASP A CA 1
ATOM 723 C C . ASP A 1 93 ? -2.435 -10.975 -2.925 1.00 94.56 93 ASP A C 1
ATOM 725 O O . ASP A 1 93 ? -3.108 -10.351 -3.757 1.00 94.56 93 ASP A O 1
ATOM 729 N N . SER A 1 94 ? -2.951 -11.765 -1.981 1.00 95.62 94 SER A N 1
ATOM 730 C CA . SER A 1 94 ? -4.383 -12.011 -1.800 1.00 95.62 94 SER A CA 1
ATOM 731 C C . SER A 1 94 ? -5.111 -10.787 -1.262 1.00 95.62 94 SER A C 1
ATOM 733 O O . SER A 1 94 ? -6.306 -10.626 -1.489 1.00 95.62 94 SER A O 1
ATOM 735 N N . ASP A 1 95 ? -4.397 -9.882 -0.585 1.00 95.94 95 ASP A N 1
ATOM 736 C CA . ASP A 1 95 ? -4.989 -8.632 -0.108 1.00 95.94 95 ASP A CA 1
ATOM 737 C C . ASP A 1 95 ? -5.493 -7.766 -1.278 1.00 95.94 95 ASP A C 1
ATOM 739 O O . ASP A 1 95 ? -6.401 -6.956 -1.109 1.00 95.94 95 ASP A O 1
ATOM 743 N N . LEU A 1 96 ? -4.945 -7.972 -2.482 1.00 97.50 96 LEU A N 1
ATOM 744 C CA . LEU A 1 96 ? -5.305 -7.246 -3.700 1.00 97.50 96 LEU A CA 1
ATOM 745 C C . LEU A 1 96 ? -6.311 -7.996 -4.584 1.00 97.50 96 LEU A C 1
ATOM 747 O O . LEU A 1 96 ? -6.590 -7.545 -5.696 1.00 97.50 96 LEU A O 1
ATOM 751 N N . ASP A 1 97 ? -6.867 -9.122 -4.125 1.00 96.88 97 ASP A N 1
ATOM 752 C CA . ASP A 1 97 ? -7.765 -9.949 -4.941 1.00 96.88 97 ASP A CA 1
ATOM 753 C C . ASP A 1 97 ? -9.007 -9.183 -5.411 1.00 96.88 97 ASP A C 1
ATOM 755 O O . ASP A 1 97 ? -9.416 -9.315 -6.567 1.00 96.88 97 ASP A O 1
ATOM 759 N N . SER A 1 98 ? -9.541 -8.295 -4.567 1.00 97.12 98 SER A N 1
ATOM 760 C CA . SER A 1 98 ? -10.674 -7.423 -4.902 1.00 97.12 98 SER A CA 1
ATOM 761 C C . SER A 1 98 ? -10.382 -6.455 -6.057 1.00 97.12 98 SER A C 1
ATOM 763 O O . SER A 1 98 ? -11.310 -5.991 -6.720 1.00 97.12 98 SER A O 1
ATOM 765 N N . LEU A 1 99 ? -9.106 -6.171 -6.340 1.00 98.06 99 LEU A N 1
ATOM 766 C CA . LEU A 1 99 ? -8.675 -5.242 -7.386 1.00 98.06 99 LEU A CA 1
ATOM 767 C C . LEU A 1 99 ? -8.303 -5.943 -8.696 1.00 98.06 99 LEU A C 1
ATOM 769 O O . LEU A 1 99 ? -8.175 -5.281 -9.722 1.00 98.06 99 LEU A O 1
ATOM 773 N N . ARG A 1 100 ? -8.135 -7.272 -8.698 1.00 95.44 100 ARG A N 1
ATOM 774 C CA . ARG A 1 100 ? -7.571 -8.050 -9.823 1.00 95.44 100 ARG A CA 1
ATOM 775 C C . ARG A 1 100 ? -8.260 -7.808 -11.160 1.00 95.44 100 ARG A C 1
ATOM 777 O O . ARG A 1 100 ? -7.594 -7.783 -12.190 1.00 95.44 100 ARG A O 1
ATOM 784 N N . ALA A 1 101 ? -9.582 -7.663 -11.132 1.00 95.75 101 ALA A N 1
ATOM 785 C CA . ALA A 1 101 ? -10.403 -7.429 -12.315 1.00 95.75 101 ALA A CA 1
ATOM 786 C C . ALA A 1 101 ? -10.673 -5.937 -12.576 1.00 95.75 101 ALA A C 1
ATOM 788 O O . ALA A 1 101 ? -11.313 -5.598 -13.570 1.00 95.75 101 ALA A O 1
ATOM 789 N N . HIS A 1 102 ? -10.214 -5.039 -11.698 1.00 98.06 102 HIS A N 1
ATOM 790 C CA . HIS A 1 102 ? -10.479 -3.615 -11.826 1.00 98.06 102 HIS A CA 1
ATOM 791 C C . HIS A 1 102 ? -9.634 -3.005 -12.958 1.00 98.06 102 HIS A C 1
ATOM 793 O O . HIS A 1 102 ? -8.404 -3.130 -12.925 1.00 98.06 102 HIS A O 1
ATOM 799 N N . PRO A 1 103 ? -10.236 -2.293 -13.933 1.00 98.25 103 PRO A N 1
ATOM 800 C CA . PRO A 1 103 ? -9.512 -1.786 -15.101 1.00 98.25 103 PRO A CA 1
ATOM 801 C C . PRO A 1 103 ? -8.302 -0.910 -14.757 1.00 98.25 103 PRO A C 1
ATOM 803 O O . PRO A 1 103 ? -7.243 -1.062 -15.363 1.00 98.25 103 PRO A O 1
ATOM 806 N N . HIS A 1 104 ? -8.422 -0.033 -13.754 1.00 98.19 104 HIS A N 1
ATOM 807 C CA . HIS A 1 104 ? -7.312 0.836 -13.341 1.00 98.19 104 HIS A CA 1
ATOM 808 C C . HIS A 1 104 ? -6.159 0.049 -12.707 1.00 98.19 104 HIS A C 1
ATOM 810 O O . HIS A 1 104 ? -4.996 0.356 -12.955 1.00 98.19 104 HIS A O 1
ATOM 816 N N . TYR A 1 105 ? -6.459 -1.008 -11.948 1.00 98.31 105 TYR A N 1
ATOM 817 C CA . TYR A 1 105 ? -5.426 -1.845 -11.342 1.00 98.31 105 TYR A CA 1
ATOM 818 C C . TYR A 1 105 ? -4.689 -2.679 -12.397 1.00 98.31 105 TYR A C 1
ATOM 820 O O . TYR A 1 105 ? -3.461 -2.752 -12.391 1.00 98.31 105 TYR A O 1
ATOM 828 N N . VAL A 1 106 ? -5.427 -3.245 -13.357 1.00 98.31 106 VAL A N 1
ATOM 829 C CA . VAL A 1 106 ? -4.846 -3.950 -14.508 1.00 98.31 106 VAL A CA 1
ATOM 830 C C . VAL A 1 106 ? -3.932 -3.013 -15.305 1.00 98.31 106 VAL A C 1
ATOM 832 O O . VAL A 1 106 ? -2.791 -3.366 -15.606 1.00 98.31 106 VAL A O 1
ATOM 835 N N . ALA A 1 107 ? -4.387 -1.790 -15.590 1.00 98.44 107 ALA A N 1
ATOM 836 C CA . ALA A 1 107 ? -3.580 -0.786 -16.279 1.00 98.44 107 ALA A CA 1
ATOM 837 C C . ALA A 1 107 ? -2.316 -0.403 -15.488 1.00 98.44 107 ALA A C 1
ATOM 839 O O . ALA A 1 107 ? -1.237 -0.298 -16.074 1.00 98.44 107 ALA A O 1
ATOM 840 N N . LEU A 1 108 ? -2.420 -0.233 -14.166 1.00 98.31 108 LEU A N 1
ATOM 841 C CA . LEU A 1 108 ? -1.280 0.042 -13.290 1.00 98.31 108 LEU A CA 1
ATOM 842 C C . LEU A 1 108 ? -0.229 -1.074 -13.356 1.00 98.31 108 LEU A C 1
ATOM 844 O O . LEU A 1 108 ? 0.952 -0.790 -13.559 1.00 98.31 108 LEU A O 1
ATOM 848 N N . VAL A 1 109 ? -0.652 -2.337 -13.248 1.00 98.25 109 VAL A N 1
ATOM 849 C CA . VAL A 1 109 ? 0.235 -3.505 -13.361 1.00 98.25 109 VAL A CA 1
ATOM 850 C C . VAL A 1 109 ? 0.981 -3.495 -14.697 1.00 98.25 109 VAL A C 1
ATOM 852 O O . VAL A 1 109 ? 2.207 -3.595 -14.714 1.00 98.25 109 VAL A O 1
ATOM 855 N N . HIS A 1 110 ? 0.277 -3.280 -15.810 1.00 98.19 110 HIS A N 1
ATOM 856 C CA . HIS A 1 110 ? 0.911 -3.211 -17.128 1.00 98.19 110 HIS A CA 1
ATOM 857 C C . HIS A 1 110 ? 1.915 -2.058 -17.258 1.00 98.19 110 HIS A C 1
ATOM 859 O O . HIS A 1 110 ? 2.978 -2.230 -17.858 1.00 98.19 110 HIS A O 1
ATOM 865 N N . ARG A 1 111 ? 1.617 -0.885 -16.685 1.00 98.12 111 ARG A N 1
ATOM 866 C CA . ARG A 1 111 ? 2.531 0.270 -16.692 1.00 98.12 111 ARG A CA 1
ATOM 867 C C . ARG A 1 111 ? 3.821 -0.025 -15.929 1.00 98.12 111 ARG A C 1
ATOM 869 O O . ARG A 1 111 ? 4.900 0.297 -16.424 1.00 98.12 111 ARG A O 1
ATOM 876 N N . ILE A 1 112 ? 3.724 -0.667 -14.767 1.00 97.94 112 ILE A N 1
ATOM 877 C CA . ILE A 1 112 ? 4.897 -1.049 -13.969 1.00 97.94 112 ILE A CA 1
ATOM 878 C C . ILE A 1 112 ? 5.756 -2.063 -14.730 1.00 97.94 112 ILE A C 1
ATOM 880 O O . ILE A 1 112 ? 6.978 -1.937 -14.770 1.00 97.94 112 ILE A O 1
ATOM 884 N N . GLU A 1 113 ? 5.137 -3.029 -15.402 1.00 97.56 113 GLU A N 1
ATOM 885 C CA . GLU A 1 113 ? 5.852 -4.024 -16.207 1.00 97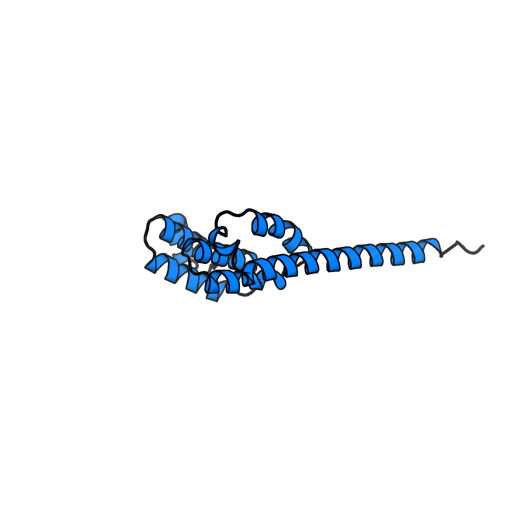.56 113 GLU A CA 1
ATOM 886 C C . GLU A 1 113 ? 6.582 -3.403 -17.388 1.00 97.56 113 GLU A C 1
ATOM 888 O O . GLU A 1 113 ? 7.753 -3.708 -17.627 1.00 97.56 113 GLU A O 1
ATOM 893 N N . ALA A 1 114 ? 5.924 -2.476 -18.082 1.00 97.75 114 ALA A N 1
ATOM 894 C CA . ALA A 1 114 ? 6.548 -1.702 -19.142 1.00 97.75 114 ALA A CA 1
ATOM 895 C C . ALA A 1 114 ? 7.739 -0.882 -18.613 1.00 97.75 114 ALA A C 1
ATOM 897 O O . ALA A 1 114 ? 8.793 -0.855 -19.246 1.00 97.75 114 ALA A O 1
ATOM 898 N N . GLN A 1 115 ? 7.619 -0.267 -17.430 1.00 97.12 115 GLN A N 1
ATOM 899 C CA . GLN A 1 115 ? 8.708 0.476 -16.786 1.00 97.12 115 GLN A CA 1
ATOM 900 C C . GLN A 1 115 ? 9.893 -0.424 -16.408 1.00 97.12 115 GLN A C 1
ATOM 902 O O . GLN A 1 115 ? 11.051 -0.034 -16.614 1.00 97.12 115 GLN A O 1
ATOM 907 N N . ILE A 1 116 ? 9.624 -1.627 -15.886 1.00 97.50 116 ILE A N 1
ATOM 908 C CA . ILE A 1 116 ? 10.650 -2.636 -15.596 1.00 97.50 116 ILE A CA 1
ATOM 909 C C . ILE A 1 116 ? 11.372 -3.021 -16.893 1.00 97.50 116 ILE A C 1
ATOM 911 O O . ILE A 1 116 ? 12.592 -2.874 -16.967 1.00 97.50 116 ILE A O 1
ATOM 915 N N . ALA A 1 117 ? 10.637 -3.440 -17.925 1.00 96.81 117 ALA A N 1
ATOM 916 C CA . ALA A 1 117 ? 11.211 -3.876 -19.197 1.00 96.81 117 ALA A CA 1
ATOM 917 C C . ALA A 1 117 ? 12.038 -2.770 -19.876 1.00 96.81 117 ALA A C 1
ATOM 919 O O . ALA A 1 117 ? 13.185 -2.998 -20.260 1.00 96.81 117 ALA A O 1
ATOM 920 N N . ALA A 1 118 ? 11.497 -1.549 -19.959 1.00 95.75 118 ALA A N 1
ATOM 921 C CA . ALA A 1 118 ? 12.174 -0.414 -20.584 1.00 95.75 118 ALA A CA 1
ATOM 922 C C . ALA A 1 118 ? 13.462 -0.020 -19.847 1.00 95.75 118 ALA A C 1
ATOM 924 O O . ALA A 1 118 ? 14.453 0.356 -20.471 1.00 95.75 118 ALA A O 1
ATOM 925 N N . THR A 1 119 ? 13.477 -0.099 -18.514 1.00 94.50 119 THR A N 1
ATOM 926 C CA . THR A 1 119 ? 14.687 0.217 -17.743 1.00 94.50 119 THR A CA 1
ATOM 927 C C . THR A 1 119 ? 15.742 -0.874 -17.873 1.00 94.50 119 THR A C 1
ATOM 929 O O . THR A 1 119 ? 16.905 -0.540 -18.082 1.00 94.50 119 THR A O 1
ATOM 932 N N . GLY A 1 120 ? 15.341 -2.148 -17.863 1.00 91.44 120 GLY A N 1
ATOM 933 C CA . GLY A 1 120 ? 16.251 -3.268 -18.108 1.00 91.44 120 GLY A CA 1
ATOM 934 C C . GLY A 1 120 ? 16.934 -3.184 -19.478 1.00 91.44 120 GLY A C 1
ATOM 935 O O . GLY A 1 120 ? 18.155 -3.286 -19.555 1.00 91.44 120 GLY A O 1
ATOM 936 N N . ALA A 1 121 ? 16.174 -2.891 -20.541 1.00 90.56 121 ALA A N 1
ATOM 937 C CA . ALA A 1 121 ? 16.713 -2.750 -21.898 1.00 90.56 121 ALA A CA 1
ATOM 938 C C . ALA A 1 121 ? 17.725 -1.595 -22.036 1.00 90.56 121 ALA A C 1
ATOM 940 O O . ALA A 1 121 ? 18.735 -1.719 -22.726 1.00 90.56 121 ALA A O 1
ATOM 941 N N . ARG A 1 122 ? 17.491 -0.467 -21.350 1.00 92.69 122 ARG A N 1
ATOM 942 C CA . ARG A 1 122 ? 18.454 0.649 -21.321 1.00 92.69 122 ARG A CA 1
ATOM 943 C C . ARG A 1 122 ? 19.752 0.271 -20.608 1.00 92.69 122 ARG A C 1
ATOM 945 O O . ARG A 1 122 ? 20.824 0.678 -21.042 1.00 92.69 122 ARG A O 1
ATOM 952 N N . MET A 1 123 ? 19.660 -0.499 -19.523 1.00 88.62 123 MET A N 1
ATOM 953 C CA . MET A 1 123 ? 20.835 -0.939 -18.768 1.00 88.62 123 MET A CA 1
ATOM 954 C C . MET A 1 123 ? 21.688 -1.941 -19.553 1.00 88.62 123 MET A C 1
ATOM 956 O O . MET A 1 123 ? 22.910 -1.870 -19.455 1.00 88.62 123 MET A O 1
ATOM 960 N N . SER A 1 124 ? 21.082 -2.842 -20.336 1.00 83.00 124 SER A N 1
ATOM 961 C CA . SER A 1 124 ? 21.832 -3.774 -21.192 1.00 83.00 124 SER A CA 1
ATOM 962 C C . SER A 1 124 ? 22.530 -3.054 -22.349 1.00 83.00 124 SER A C 1
ATOM 964 O O . SER A 1 124 ? 23.725 -3.250 -22.544 1.00 83.00 124 SER A O 1
ATOM 966 N N . ALA A 1 125 ? 21.834 -2.143 -23.039 1.00 82.38 125 ALA A N 1
ATOM 967 C CA . ALA A 1 125 ? 22.413 -1.372 -24.143 1.00 82.38 125 ALA A CA 1
ATOM 968 C C . ALA A 1 125 ? 23.615 -0.510 -23.701 1.00 82.38 125 ALA A C 1
ATOM 970 O O . ALA A 1 125 ? 24.625 -0.443 -24.396 1.00 82.38 125 ALA A O 1
ATOM 971 N N . GLY A 1 126 ? 23.547 0.098 -22.510 1.00 74.56 126 GLY A N 1
ATOM 972 C CA . GLY A 1 126 ? 24.659 0.885 -21.964 1.00 74.56 126 GLY A CA 1
ATOM 973 C C . GLY A 1 126 ? 25.894 0.057 -21.577 1.00 74.56 126 GLY A C 1
ATOM 974 O O . GLY A 1 126 ? 27.010 0.573 -21.632 1.00 74.56 126 GLY A O 1
ATOM 975 N N . HIS A 1 127 ? 25.728 -1.220 -21.207 1.00 65.38 127 HIS A N 1
ATOM 976 C CA . HIS A 1 127 ? 26.868 -2.118 -20.980 1.00 65.38 127 HIS A CA 1
ATOM 977 C C . HIS A 1 127 ? 27.540 -2.505 -22.305 1.00 65.38 127 HIS A C 1
ATOM 979 O O . HIS A 1 127 ? 28.765 -2.449 -22.394 1.00 65.38 127 HIS A O 1
ATOM 985 N N . GLU A 1 128 ? 26.757 -2.807 -23.345 1.00 61.84 128 GLU A N 1
ATOM 986 C CA . GLU A 1 128 ? 27.271 -3.176 -24.673 1.00 61.84 128 GLU A CA 1
ATOM 987 C C . GLU A 1 128 ? 28.056 -2.028 -25.343 1.00 61.84 128 GLU A C 1
ATOM 989 O O . GLU A 1 128 ? 29.136 -2.258 -25.891 1.00 61.84 128 GLU A O 1
ATOM 994 N N . GLU A 1 129 ? 27.591 -0.775 -25.244 1.00 60.34 129 GLU A N 1
ATOM 995 C CA . GLU A 1 129 ? 28.327 0.396 -25.762 1.00 60.34 129 GLU A CA 1
ATOM 996 C C . GLU A 1 129 ? 29.645 0.665 -25.003 1.00 60.34 129 GLU A C 1
ATOM 998 O O . GLU A 1 129 ? 30.652 1.067 -25.603 1.00 60.34 129 GLU A O 1
ATOM 1003 N N . SER A 1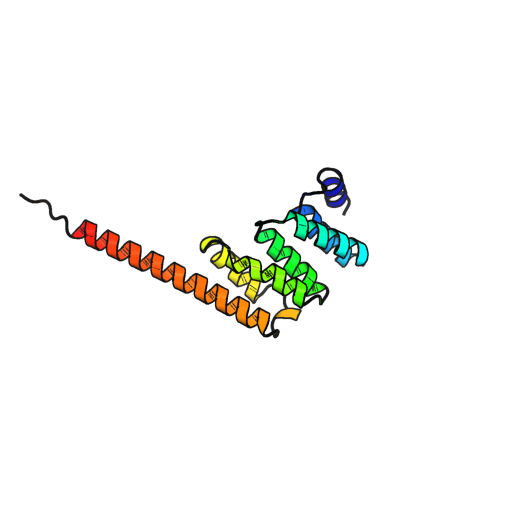 130 ? 29.676 0.408 -23.690 1.00 60.34 130 SER A N 1
ATOM 1004 C CA . SER A 1 130 ? 30.871 0.569 -22.845 1.00 60.34 130 SER A CA 1
ATOM 1005 C C . SER A 1 130 ? 31.932 -0.515 -23.116 1.00 60.34 130 SER A C 1
ATOM 1007 O O . SER A 1 130 ? 33.130 -0.221 -23.218 1.00 60.34 130 SER A O 1
ATOM 1009 N N . GLU A 1 131 ? 31.509 -1.766 -23.325 1.00 58.94 131 GLU A N 1
ATOM 1010 C CA . GLU A 1 131 ? 32.392 -2.873 -23.723 1.00 58.94 131 GLU A CA 1
ATOM 1011 C C . GLU A 1 131 ? 32.934 -2.693 -25.150 1.00 58.94 131 GLU A C 1
ATOM 1013 O O . GLU A 1 131 ? 34.126 -2.891 -25.396 1.00 58.94 131 GLU A O 1
ATOM 1018 N N . ALA A 1 132 ? 32.107 -2.226 -26.092 1.00 60.62 132 ALA A N 1
ATOM 1019 C CA . ALA A 1 132 ? 32.548 -1.954 -27.462 1.00 60.62 132 ALA A CA 1
ATOM 1020 C C . ALA A 1 132 ? 33.592 -0.821 -27.535 1.00 60.62 132 ALA A C 1
ATOM 1022 O O . ALA A 1 132 ? 34.526 -0.873 -28.342 1.00 60.62 132 ALA A O 1
ATOM 1023 N N . THR A 1 133 ? 33.474 0.189 -26.668 1.00 60.12 133 THR A N 1
ATOM 1024 C CA . THR A 1 133 ? 34.426 1.310 -26.594 1.00 60.12 133 THR A CA 1
ATOM 1025 C C . THR A 1 133 ? 35.768 0.889 -25.981 1.00 60.12 133 THR A C 1
ATOM 1027 O O . THR A 1 133 ? 36.824 1.327 -26.441 1.00 60.12 133 THR A O 1
ATOM 1030 N N . THR A 1 134 ? 35.760 -0.000 -24.983 1.00 59.50 134 THR A N 1
ATOM 1031 C CA . THR A 1 134 ? 36.989 -0.498 -24.338 1.00 59.50 134 THR A CA 1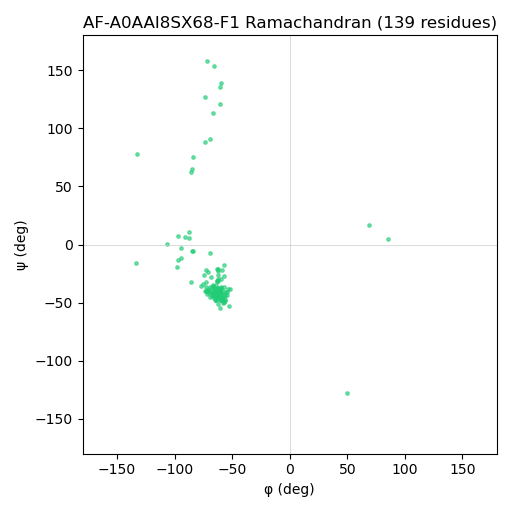
ATOM 1032 C C . THR A 1 134 ? 37.749 -1.508 -25.204 1.00 59.50 134 THR A C 1
ATOM 1034 O O . THR A 1 134 ? 38.979 -1.471 -25.229 1.00 59.50 134 THR A O 1
ATOM 1037 N N . LEU A 1 135 ? 37.057 -2.342 -25.993 1.00 58.84 135 LEU A N 1
ATOM 1038 C CA . LEU A 1 135 ? 37.693 -3.318 -26.893 1.00 58.84 135 LEU A CA 1
ATOM 1039 C C . LEU A 1 135 ? 38.359 -2.681 -28.134 1.00 58.84 135 LEU A C 1
ATOM 1041 O O . LEU A 1 135 ? 39.266 -3.272 -28.723 1.00 58.84 135 LEU A O 1
ATOM 1045 N N . ASN A 1 136 ? 37.950 -1.468 -28.525 1.00 59.91 136 ASN A N 1
ATOM 1046 C CA . ASN A 1 136 ? 38.525 -0.738 -29.665 1.00 59.91 136 ASN A CA 1
ATOM 1047 C C . ASN A 1 136 ? 39.804 0.056 -29.335 1.00 59.91 136 ASN A C 1
ATOM 1049 O O . ASN A 1 136 ? 40.458 0.560 -30.252 1.00 59.91 136 ASN A O 1
ATOM 1053 N N . MET A 1 137 ? 40.225 0.127 -28.068 1.00 56.56 137 MET A N 1
ATOM 1054 C CA . MET A 1 137 ? 41.542 0.656 -27.699 1.00 56.56 13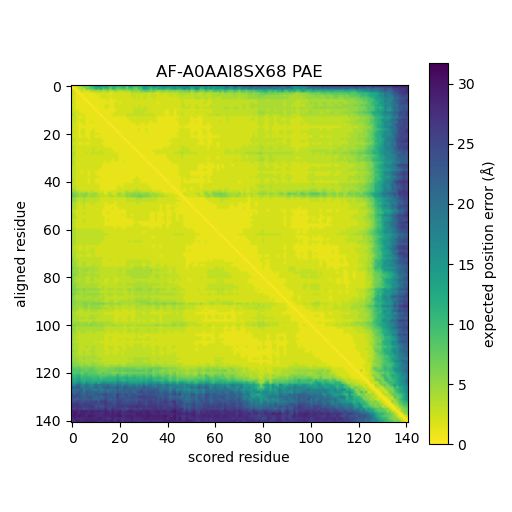7 M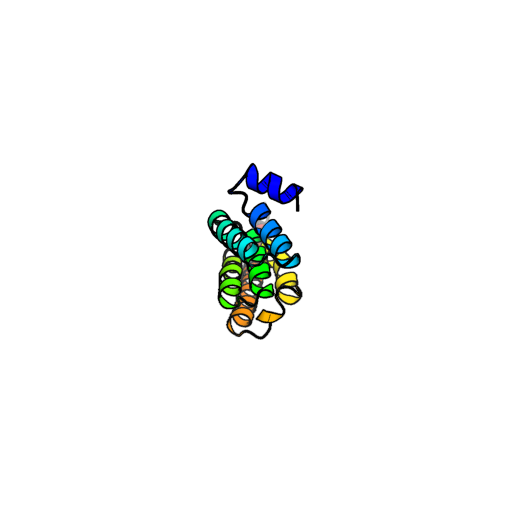ET A CA 1
ATOM 1055 C C . MET A 1 137 ? 42.611 -0.438 -27.830 1.00 56.56 137 MET A C 1
ATOM 1057 O O . MET A 1 137 ? 43.088 -1.000 -26.847 1.00 56.56 137 MET A O 1
ATOM 1061 N N . LYS A 1 138 ? 43.005 -0.761 -29.070 1.00 51.62 138 LYS A N 1
ATOM 1062 C CA . LYS A 1 138 ? 44.234 -1.540 -29.314 1.00 51.62 138 LYS A CA 1
ATOM 1063 C C . LYS A 1 138 ? 45.441 -0.777 -28.743 1.00 51.62 138 LYS A C 1
ATOM 1065 O O . LYS A 1 138 ? 45.526 0.430 -28.975 1.00 51.62 138 LYS A O 1
ATOM 1070 N N . PRO A 1 139 ? 46.414 -1.439 -28.086 1.00 49.53 139 PRO A N 1
ATOM 1071 C CA . PRO A 1 139 ? 47.665 -0.783 -27.737 1.00 49.53 139 PRO A CA 1
ATOM 1072 C C . PRO A 1 139 ? 48.411 -0.467 -29.038 1.00 49.53 139 PRO A C 1
ATOM 1074 O O . PRO A 1 139 ? 48.790 -1.366 -29.794 1.00 49.53 139 PRO A O 1
ATOM 1077 N N . GLY A 1 140 ? 48.551 0.826 -29.333 1.00 55.16 140 GLY A N 1
ATOM 1078 C CA . GLY A 1 140 ? 49.458 1.310 -30.366 1.00 55.16 140 GLY A CA 1
ATOM 1079 C C . GLY A 1 140 ? 50.888 0.908 -30.011 1.00 55.16 140 GLY A C 1
ATOM 1080 O O . GLY A 1 140 ? 51.272 0.980 -28.845 1.00 55.16 140 GLY A O 1
ATOM 1081 N N . LYS A 1 141 ? 51.616 0.418 -31.018 1.00 46.41 141 LYS A N 1
ATOM 1082 C CA . LYS A 1 141 ? 53.050 0.110 -30.954 1.00 46.41 141 LYS A CA 1
ATOM 1083 C C . LYS A 1 141 ? 53.879 1.290 -30.461 1.00 46.41 141 LYS A C 1
ATOM 1085 O O . LYS A 1 141 ? 53.519 2.431 -30.825 1.00 46.41 141 LYS A O 1
#

Mean predicted aligned error: 6.19 Å

pLDDT: mean 91.57, std 12.5, range [46.41, 98.44]

Solvent-accessible surface area (backbone atoms only — not comparable to full-atom values): 7621 Å² total; per-residue (Å²): 108,73,68,42,53,50,46,36,69,76,38,78,64,42,20,60,46,24,34,55,42,13,48,55,29,41,75,74,67,41,48,72,62,12,51,55,28,36,55,50,12,60,70,49,28,75,86,40,50,69,47,30,41,53,46,12,33,49,27,24,66,70,68,38,54,68,66,11,46,61,32,44,58,51,54,73,79,53,54,66,74,56,45,66,70,46,49,64,48,79,73,64,45,68,46,43,55,80,40,65,81,37,68,69,50,46,51,49,54,52,53,48,51,51,51,44,53,57,52,52,55,52,56,53,53,56,49,54,57,53,51,56,58,58,71,67,64,67,85,78,131

Nearest PDB structures (foldseek):
  5hgv-assembly2_C  TM=6.540E-01  e=2.292E-02  Homo sapiens
  5vie-assembly1_C  TM=6.363E-01  e=4.644E-02  Homo sapiens
  6q4m-assembly1_A  TM=6.358E-01  e=5.682E-02  Homo sapiens
  8dth-assembly1_A  TM=5.983E-01  e=1.211E-01  Arabidopsis thaliana
  6q6h-assembly1_J  TM=4.657E-01  e=1.813E-01  Homo sapiens

Secondary structure (DSSP, 8-state):
-HHHHHHHHH-TT-HHHHHHHHHHHHHTT-HHHHHHHHHHHHHHHTT-HHHHHHHHHHHHHTT-HHHHHHHHHGGGGS-HHHHHHHHHHHHH-GGGGGGTT-HHHHHHHHHHHHHHHHHHHHHHHHHHHHHHHHHT-----

Radius of gyration: 20.53 Å; Cα contacts (8 Å, |Δi|>4): 135; chains: 1; bounding box: 66×24×54 Å

Foldseek 3Di:
DVVLVVVCVVPVLPLQSLLVVLQVCVVVPVNVSSVVSLVSSVVNCVLVLVSLQSSLLSCLQVVVQVSSLVSNLSCLVDDLVVLVVCLVCLVDVPSNVSCPPPPSSVVSSVSSVVVNVVVVVVVVVVVVVVVVVVVPPDDDD